Protein AF-A0A4Q2QNY7-F1 (afdb_monomer_lite)

Foldseek 3Di:
DDKDFADVPDWWFKAFDPPAQLPGGDRWIFHGIAAQDDDDQWDAGIFICDDPRHPGGQWTWHDDDPDIDIDGRTDTDPVCVCSRVVSVCVVVVPDALDPFDDDPQWHWDWDDPPPDIDIDIDHRDPDDDDTD

Sequence (132 aa):
EEIDCLNDGEFNLVQGLAGNQCGLQGPYQVRHLCELIHIESAQALATYRDDFYAGRPAVTVNAFGKGKAWHVASRNDLAFQRDFFTALSKELALPRAIATELPPGVVATARTDGDNAFIFLQNYSAQNHTLT

Structure (mmCIF, N/CA/C/O backbone):
data_AF-A0A4Q2QNY7-F1
#
_entry.id   AF-A0A4Q2QNY7-F1
#
loop_
_atom_site.group_PDB
_atom_site.id
_atom_site.type_symbol
_atom_site.label_atom_id
_atom_site.label_alt_id
_atom_site.label_comp_id
_atom_site.label_asym_id
_atom_site.label_entity_id
_atom_site.label_seq_id
_atom_site.pdbx_PDB_ins_code
_atom_site.Cartn_x
_atom_site.Cartn_y
_atom_site.Cartn_z
_atom_site.occupancy
_atom_site.B_iso_or_equiv
_atom_site.auth_seq_id
_atom_site.auth_comp_id
_atom_site.auth_asym_id
_atom_site.auth_atom_id
_atom_site.pdbx_PDB_model_num
ATOM 1 N N . GLU A 1 1 ? 12.601 -13.038 -14.005 1.00 73.56 1 GLU A N 1
ATOM 2 C CA . GLU A 1 1 ? 12.644 -11.706 -13.379 1.00 73.56 1 GLU A CA 1
ATOM 3 C C . GLU A 1 1 ? 14.016 -11.441 -12.795 1.00 73.56 1 GLU A C 1
ATOM 5 O O . GLU A 1 1 ? 14.699 -12.388 -12.414 1.00 73.56 1 GLU A O 1
ATOM 10 N N . GLU A 1 2 ? 14.413 -10.173 -12.806 1.00 91.12 2 GLU A N 1
ATOM 11 C CA . GLU A 1 2 ? 15.675 -9.634 -12.284 1.00 91.12 2 GLU A CA 1
ATOM 12 C C . GLU A 1 2 ? 15.361 -8.661 -11.138 1.00 91.12 2 GLU A C 1
ATOM 14 O O . GLU A 1 2 ? 14.242 -8.150 -11.062 1.00 91.12 2 GLU A O 1
ATOM 19 N N . ILE A 1 3 ? 16.315 -8.418 -10.237 1.00 94.62 3 ILE A N 1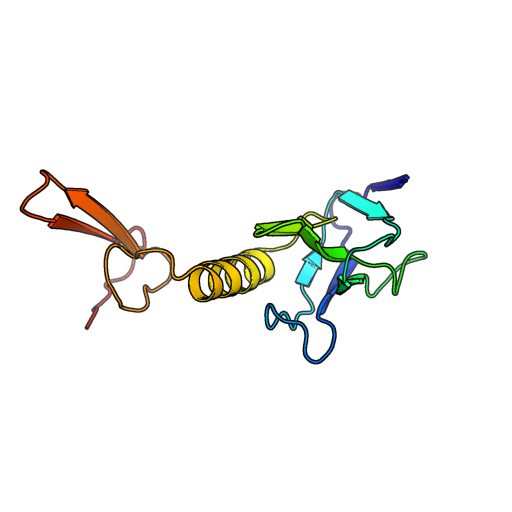
ATOM 20 C CA . ILE A 1 3 ? 16.158 -7.475 -9.125 1.00 94.62 3 ILE A CA 1
ATOM 21 C C . ILE A 1 3 ? 17.324 -6.498 -9.148 1.00 94.62 3 ILE A C 1
ATOM 23 O O . ILE A 1 3 ? 18.478 -6.917 -9.080 1.00 94.62 3 ILE A O 1
ATOM 27 N N . ASP A 1 4 ? 17.000 -5.213 -9.202 1.00 95.56 4 ASP A N 1
ATOM 28 C CA . ASP A 1 4 ? 17.947 -4.137 -8.958 1.00 95.56 4 ASP A CA 1
ATOM 29 C C . ASP A 1 4 ? 18.009 -3.816 -7.455 1.00 95.56 4 ASP A C 1
ATOM 31 O O . ASP A 1 4 ? 16.980 -3.697 -6.775 1.00 95.56 4 ASP A O 1
ATOM 35 N N . CYS A 1 5 ? 19.231 -3.708 -6.936 1.00 96.38 5 CYS A N 1
ATOM 36 C CA . CYS A 1 5 ? 19.519 -3.488 -5.524 1.00 96.38 5 CYS A CA 1
ATOM 37 C C . CYS A 1 5 ? 20.056 -2.067 -5.330 1.00 96.38 5 CYS A C 1
ATOM 39 O O . CYS A 1 5 ? 21.204 -1.788 -5.666 1.00 96.38 5 CYS A O 1
ATOM 41 N N . LEU A 1 6 ? 19.246 -1.197 -4.731 1.00 95.94 6 LEU A N 1
ATOM 42 C CA . LEU A 1 6 ? 19.617 0.185 -4.431 1.00 95.94 6 LEU A CA 1
ATOM 43 C C . LEU A 1 6 ? 20.443 0.249 -3.141 1.00 95.94 6 LEU A C 1
ATOM 45 O O . LEU A 1 6 ? 20.042 -0.314 -2.115 1.00 95.94 6 LEU A O 1
ATOM 49 N N . ASN 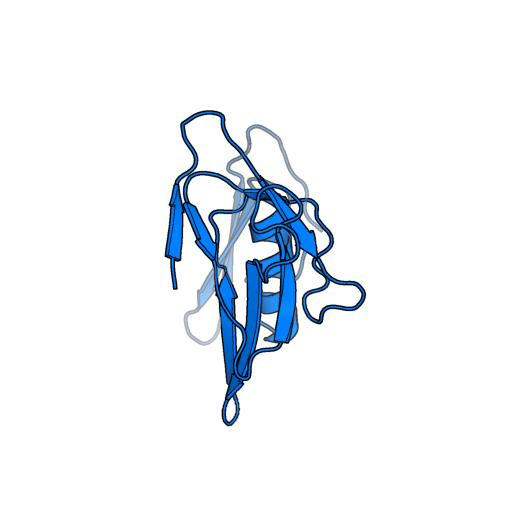A 1 7 ? 21.562 0.970 -3.176 1.00 95.56 7 ASN A N 1
ATOM 50 C CA . ASN A 1 7 ? 22.414 1.196 -2.013 1.00 95.56 7 ASN A CA 1
ATOM 51 C C . ASN A 1 7 ? 21.732 2.090 -0.966 1.00 95.56 7 ASN A C 1
ATOM 53 O O . ASN A 1 7 ? 20.711 2.744 -1.204 1.00 95.56 7 ASN A O 1
ATOM 57 N N . ASP A 1 8 ? 22.341 2.167 0.216 1.00 92.94 8 ASP A N 1
ATOM 58 C CA . ASP A 1 8 ? 21.890 3.073 1.268 1.00 92.94 8 ASP A CA 1
ATOM 59 C C . ASP A 1 8 ? 21.926 4.535 0.788 1.00 92.94 8 ASP A C 1
ATOM 61 O O . ASP A 1 8 ? 22.968 5.068 0.413 1.00 92.94 8 ASP A O 1
ATOM 65 N N . GLY A 1 9 ? 20.766 5.195 0.821 1.00 93.44 9 GLY A N 1
ATOM 66 C CA . GLY A 1 9 ? 20.586 6.577 0.358 1.00 93.44 9 GLY A CA 1
ATOM 67 C C . GLY A 1 9 ? 20.098 6.702 -1.087 1.00 93.44 9 GLY A C 1
ATOM 68 O O . GLY A 1 9 ? 19.564 7.753 -1.444 1.00 93.44 9 GLY A O 1
ATOM 69 N N . GLU A 1 10 ? 20.191 5.637 -1.885 1.00 96.62 10 GLU A N 1
ATOM 70 C CA . GLU A 1 10 ? 19.597 5.589 -3.219 1.00 96.62 10 GLU A CA 1
ATOM 71 C C . GLU A 1 10 ? 18.090 5.333 -3.136 1.00 96.62 10 GLU A C 1
ATOM 73 O O . GLU A 1 10 ? 17.572 4.650 -2.241 1.00 96.62 10 GLU A O 1
ATOM 78 N N . PHE A 1 11 ? 17.361 5.927 -4.075 1.00 96.62 11 PHE A N 1
ATOM 79 C CA . PHE A 1 11 ? 15.926 5.750 -4.193 1.00 96.62 11 PHE A CA 1
ATOM 80 C C . PHE A 1 11 ? 15.483 5.864 -5.648 1.00 96.62 11 PHE A C 1
ATOM 82 O O . PHE A 1 11 ? 16.090 6.571 -6.447 1.00 96.62 11 PHE A O 1
ATOM 89 N N . ASN A 1 12 ? 14.370 5.206 -5.951 1.00 97.00 12 ASN A N 1
ATOM 90 C CA . ASN A 1 12 ? 13.601 5.405 -7.175 1.00 97.00 12 ASN A CA 1
ATOM 91 C C . ASN A 1 12 ? 12.184 5.850 -6.779 1.00 97.00 12 ASN A C 1
ATOM 93 O O . ASN A 1 12 ? 11.858 5.967 -5.591 1.00 97.00 12 ASN A O 1
ATOM 97 N N . LEU A 1 13 ? 11.335 6.127 -7.757 1.00 98.19 13 LEU A N 1
ATOM 98 C CA . LEU A 1 13 ? 9.970 6.571 -7.560 1.00 98.19 13 LEU A CA 1
ATOM 99 C C . LEU A 1 13 ? 9.002 5.690 -8.341 1.00 98.19 13 LEU A C 1
ATOM 101 O O . LEU A 1 13 ? 9.258 5.292 -9.475 1.00 98.19 13 LEU A O 1
ATOM 105 N N . VAL A 1 14 ? 7.865 5.403 -7.717 1.00 98.25 14 VAL A N 1
ATOM 106 C CA . VAL A 1 14 ? 6.744 4.688 -8.324 1.00 98.25 14 VAL A CA 1
ATOM 107 C C . VAL A 1 14 ? 5.592 5.654 -8.532 1.00 98.25 14 VAL A C 1
ATOM 109 O O . VAL A 1 14 ? 5.178 6.357 -7.611 1.00 98.25 14 VAL A O 1
ATOM 112 N N . GLN A 1 15 ? 5.071 5.676 -9.752 1.00 98.38 15 GLN A N 1
ATOM 113 C CA . GLN A 1 15 ? 3.998 6.561 -10.184 1.00 98.38 15 GLN A CA 1
ATOM 114 C C . GLN A 1 15 ? 2.758 5.734 -10.520 1.00 98.38 15 GLN A C 1
ATOM 116 O O . GLN A 1 15 ? 2.828 4.795 -11.313 1.00 98.38 15 GLN A O 1
ATOM 121 N N . GLY A 1 16 ? 1.614 6.087 -9.931 1.00 98.06 16 GLY A N 1
ATOM 122 C CA . GLY A 1 16 ? 0.337 5.463 -10.264 1.00 98.06 16 GLY A CA 1
ATOM 123 C C . GLY A 1 16 ? -0.098 5.798 -11.691 1.00 98.06 16 GLY A C 1
ATOM 124 O O . GLY A 1 16 ? 0.056 6.934 -12.146 1.00 98.06 16 GLY A O 1
ATOM 125 N N . LEU A 1 17 ? -0.649 4.812 -12.401 1.00 97.88 17 LEU A N 1
ATOM 126 C CA . LEU A 1 17 ? -1.217 5.014 -13.733 1.00 97.88 17 LEU A CA 1
ATOM 127 C C . LEU A 1 17 ? -2.573 5.720 -13.635 1.00 97.88 17 LEU A C 1
ATOM 129 O O . LEU A 1 17 ? -3.359 5.459 -12.722 1.00 97.88 17 LEU A O 1
ATOM 133 N N . ALA A 1 18 ? -2.876 6.596 -14.593 1.00 95.81 18 ALA A N 1
ATOM 134 C CA . ALA A 1 18 ? -4.145 7.317 -14.614 1.00 95.81 18 ALA A CA 1
ATOM 135 C C . ALA A 1 18 ? -5.338 6.343 -14.622 1.00 95.81 18 ALA A C 1
ATOM 137 O O . ALA A 1 18 ? -5.399 5.427 -15.440 1.00 95.81 18 ALA A O 1
ATOM 138 N N . GLY A 1 19 ? -6.286 6.543 -13.702 1.00 93.38 19 GLY A N 1
ATOM 139 C CA . GLY A 1 19 ? -7.491 5.714 -13.604 1.00 93.38 19 GLY A CA 1
ATOM 140 C C . GLY A 1 19 ? -7.266 4.293 -13.075 1.00 93.38 19 GLY A C 1
ATOM 141 O O . GLY A 1 19 ? -8.162 3.463 -13.212 1.00 93.38 19 GLY A O 1
ATOM 142 N N . ASN A 1 20 ? -6.107 3.988 -12.474 1.00 95.75 20 ASN A N 1
ATOM 143 C CA . ASN A 1 20 ? -5.887 2.677 -11.863 1.00 95.75 20 ASN A CA 1
ATOM 144 C C . ASN A 1 20 ? -6.929 2.389 -10.765 1.00 95.75 20 ASN A C 1
ATOM 146 O O . ASN A 1 20 ? -7.326 3.275 -10.006 1.00 95.75 20 ASN A O 1
ATOM 150 N N . GLN A 1 21 ? -7.344 1.126 -10.654 1.00 90.44 21 GLN A N 1
ATOM 151 C CA . GLN A 1 21 ? -8.432 0.716 -9.756 1.00 90.44 21 GLN A CA 1
ATOM 152 C C . GLN A 1 21 ? -8.143 0.925 -8.258 1.00 90.44 21 GLN A C 1
ATOM 154 O O . GLN A 1 21 ? -9.078 0.971 -7.467 1.00 90.44 21 GLN A O 1
ATOM 159 N N . CYS A 1 22 ? -6.875 1.070 -7.856 1.00 92.31 22 CYS A N 1
ATOM 160 C CA . CYS A 1 22 ? -6.500 1.323 -6.463 1.00 92.31 22 CYS A CA 1
ATOM 161 C C . CYS A 1 22 ? -6.367 2.822 -6.146 1.00 92.31 22 CYS A C 1
ATOM 163 O O . CYS A 1 22 ? -6.045 3.174 -5.015 1.00 92.31 22 CYS A O 1
ATOM 165 N N . GLY A 1 23 ? -6.595 3.711 -7.121 1.00 94.94 23 GLY A N 1
ATOM 166 C CA . GLY A 1 23 ? -6.481 5.158 -6.941 1.00 94.94 23 GLY A CA 1
ATOM 167 C C . GLY A 1 23 ? -5.069 5.643 -6.603 1.00 94.94 23 GLY A C 1
ATOM 168 O O . GLY A 1 23 ? -4.927 6.771 -6.134 1.00 94.94 23 GLY A O 1
ATOM 169 N N . LEU A 1 24 ? -4.039 4.820 -6.833 1.00 97.25 24 LEU A N 1
ATOM 170 C CA . LEU A 1 24 ? -2.645 5.169 -6.564 1.00 97.25 24 LEU A CA 1
ATOM 171 C C . LEU A 1 24 ? -2.256 6.394 -7.393 1.00 97.25 24 LEU A C 1
ATOM 173 O O . LEU A 1 24 ? -2.517 6.423 -8.594 1.00 97.25 24 LEU A O 1
ATOM 177 N N . GLN A 1 25 ? -1.626 7.385 -6.770 1.00 96.06 25 GLN A N 1
ATOM 178 C CA . GLN A 1 25 ? -1.168 8.593 -7.461 1.00 96.06 25 GLN A CA 1
ATOM 179 C C . GLN A 1 25 ? 0.354 8.660 -7.429 1.00 96.06 25 GLN A C 1
ATOM 181 O O . GLN A 1 25 ? 0.990 8.593 -8.473 1.00 96.06 25 GLN A O 1
ATOM 186 N N . GLY A 1 26 ? 0.955 8.696 -6.242 1.00 93.31 26 GLY A N 1
ATOM 187 C CA . GLY A 1 26 ? 2.390 8.914 -6.094 1.00 93.31 26 GLY A CA 1
ATOM 188 C C . GLY A 1 26 ? 2.809 10.359 -6.432 1.00 93.31 26 GLY A C 1
ATOM 189 O O . GLY A 1 26 ? 1.960 11.252 -6.468 1.00 93.31 26 GLY A O 1
ATOM 190 N N . PRO A 1 27 ? 4.108 10.608 -6.666 1.00 96.81 27 PRO A N 1
ATOM 191 C CA . PRO A 1 27 ? 5.163 9.603 -6.680 1.00 96.81 27 PRO A CA 1
ATOM 192 C C . PRO A 1 27 ? 5.439 9.060 -5.271 1.00 96.81 27 PRO A C 1
ATOM 194 O O . PRO A 1 27 ? 5.466 9.814 -4.301 1.00 96.81 27 PRO A O 1
ATOM 197 N N . TYR A 1 28 ? 5.644 7.750 -5.169 1.00 98.25 28 TYR A N 1
ATOM 198 C CA . TYR A 1 28 ? 6.005 7.059 -3.931 1.00 98.25 28 TYR A CA 1
ATOM 199 C C . TYR A 1 28 ? 7.480 6.691 -3.951 1.00 98.25 28 TYR A C 1
ATOM 201 O O . TYR A 1 28 ? 7.970 6.188 -4.962 1.00 98.25 28 TYR A O 1
ATOM 209 N N . GLN A 1 29 ? 8.187 6.910 -2.847 1.00 98.12 29 GLN A N 1
ATOM 210 C CA . GLN A 1 29 ? 9.608 6.599 -2.764 1.00 98.12 29 GLN A CA 1
ATOM 211 C C . GLN A 1 29 ? 9.840 5.096 -2.590 1.00 98.12 29 GLN A C 1
ATOM 213 O O . GLN A 1 29 ? 9.277 4.458 -1.698 1.00 98.12 29 GLN A O 1
ATOM 218 N N . VAL A 1 30 ? 10.737 4.557 -3.412 1.00 97.25 30 VAL A N 1
ATOM 219 C CA . VAL A 1 30 ? 11.209 3.172 -3.380 1.00 97.25 30 VAL A CA 1
ATOM 220 C C . VAL A 1 30 ? 12.650 3.113 -2.904 1.00 97.25 30 VAL A C 1
ATOM 222 O O . VAL A 1 30 ? 13.452 3.971 -3.265 1.00 97.25 30 VAL A O 1
ATOM 225 N N . ARG A 1 31 ? 12.989 2.092 -2.110 1.00 96.88 31 ARG A N 1
ATOM 226 C CA . ARG A 1 31 ? 14.353 1.857 -1.616 1.00 96.88 31 ARG A CA 1
ATOM 227 C C . ARG A 1 31 ? 14.726 0.378 -1.632 1.00 96.88 31 ARG A C 1
ATOM 229 O O . ARG A 1 31 ? 13.859 -0.486 -1.570 1.00 96.88 31 ARG A O 1
ATOM 236 N N . HIS A 1 32 ? 16.023 0.108 -1.590 1.00 96.19 32 HIS A N 1
ATOM 237 C CA . HIS A 1 32 ? 16.656 -1.205 -1.428 1.00 96.19 32 HIS A CA 1
ATOM 238 C C . HIS A 1 32 ? 16.433 -2.211 -2.565 1.00 96.19 32 HIS A C 1
ATOM 240 O O . HIS A 1 32 ? 17.415 -2.687 -3.107 1.00 96.19 32 HIS A O 1
ATOM 246 N N . LEU A 1 33 ? 15.195 -2.577 -2.910 1.00 97.06 33 LEU A N 1
ATOM 247 C CA . LEU A 1 33 ? 14.917 -3.633 -3.892 1.00 97.06 33 LEU A CA 1
ATOM 248 C C . LEU A 1 33 ? 13.835 -3.195 -4.883 1.00 97.06 33 LEU A C 1
ATOM 250 O O . LEU A 1 33 ? 12.737 -2.797 -4.471 1.00 97.06 33 LEU A O 1
ATOM 254 N N . CYS A 1 34 ? 14.157 -3.322 -6.171 1.00 97.69 34 CYS A N 1
ATOM 255 C CA . CYS A 1 34 ? 13.276 -3.085 -7.309 1.00 97.69 34 CYS A CA 1
ATOM 256 C C . CYS A 1 34 ? 13.264 -4.329 -8.209 1.00 97.69 34 CYS A C 1
ATOM 258 O O . CYS A 1 34 ? 14.234 -4.596 -8.911 1.00 97.69 34 CYS A O 1
ATOM 260 N N . GLU A 1 35 ? 12.181 -5.102 -8.204 1.00 97.88 35 GLU A N 1
ATOM 261 C CA . GLU A 1 35 ? 12.019 -6.222 -9.132 1.00 97.88 35 GLU A CA 1
ATOM 262 C C . GLU A 1 35 ? 11.608 -5.710 -10.519 1.00 97.88 35 GLU A C 1
ATOM 264 O O . GLU A 1 35 ? 10.635 -4.971 -10.685 1.00 97.88 35 GLU A O 1
ATOM 269 N N . LEU A 1 36 ? 12.328 -6.139 -11.550 1.00 96.56 36 LEU A N 1
ATOM 270 C CA . LEU A 1 36 ? 12.046 -5.808 -12.940 1.00 96.56 36 LEU A CA 1
ATOM 271 C C . LEU A 1 36 ? 11.119 -6.872 -13.518 1.00 96.56 36 LEU A C 1
ATOM 273 O O . LEU A 1 36 ? 11.572 -7.834 -14.140 1.00 96.56 36 LEU A O 1
ATOM 277 N N . ILE A 1 37 ? 9.821 -6.685 -13.299 1.00 96.81 37 ILE A N 1
ATOM 278 C CA . ILE A 1 37 ? 8.793 -7.655 -13.682 1.00 96.81 37 ILE A CA 1
ATOM 279 C C . ILE A 1 37 ? 8.257 -7.450 -15.103 1.00 96.81 37 ILE A C 1
ATOM 281 O O . ILE A 1 37 ? 8.273 -6.342 -15.652 1.00 96.81 37 ILE A O 1
ATOM 285 N N . HIS A 1 38 ? 7.717 -8.524 -15.676 1.00 94.38 38 HIS A N 1
ATOM 286 C CA . HIS A 1 38 ? 6.973 -8.521 -16.929 1.00 94.38 38 HIS A CA 1
ATOM 287 C C . HIS A 1 38 ? 5.516 -8.912 -16.676 1.00 94.38 38 HIS A C 1
ATOM 289 O O . HIS A 1 38 ? 5.201 -9.780 -15.866 1.00 94.38 38 HIS A O 1
ATOM 295 N N . ILE A 1 39 ? 4.600 -8.249 -17.377 1.00 94.75 39 ILE A N 1
ATOM 296 C CA . ILE A 1 39 ? 3.178 -8.565 -17.284 1.00 94.75 39 ILE A CA 1
ATOM 297 C C . ILE A 1 39 ? 2.829 -9.654 -18.294 1.00 94.75 39 ILE A C 1
ATOM 299 O O . ILE A 1 39 ? 3.049 -9.480 -19.490 1.00 94.75 39 ILE A O 1
ATOM 303 N N . GLU A 1 40 ? 2.214 -10.730 -17.805 1.00 94.88 40 GLU A N 1
ATOM 304 C CA . GLU A 1 40 ? 1.579 -11.752 -18.642 1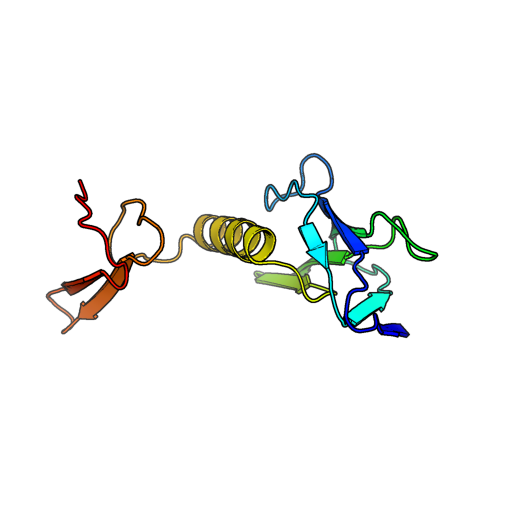.00 94.88 40 GLU A CA 1
ATOM 305 C C . GLU A 1 40 ? 0.063 -11.521 -18.732 1.00 94.88 40 GLU A C 1
ATOM 307 O O . GLU A 1 40 ? -0.439 -11.075 -19.761 1.00 94.88 40 GLU A O 1
ATOM 312 N N . SER A 1 41 ? -0.675 -11.775 -17.644 1.00 96.00 41 SER A N 1
ATOM 313 C CA . SER A 1 41 ? -2.136 -11.577 -17.576 1.00 96.00 41 SER A CA 1
ATOM 314 C C . SER A 1 41 ? -2.573 -10.445 -16.643 1.00 96.00 41 SER A C 1
ATOM 316 O O . SER A 1 41 ? -3.747 -10.075 -16.622 1.00 96.00 41 SER A O 1
ATOM 318 N N . ALA A 1 42 ? -1.649 -9.924 -15.834 1.00 97.62 42 ALA A N 1
ATOM 319 C CA . ALA A 1 42 ? -1.939 -8.881 -14.863 1.00 97.62 42 ALA A CA 1
ATOM 320 C C . ALA A 1 42 ? -2.186 -7.520 -15.539 1.00 97.62 42 ALA A C 1
ATOM 322 O O . ALA A 1 42 ? -1.821 -7.278 -16.683 1.00 97.62 42 ALA A O 1
ATOM 323 N N . GLN A 1 43 ? -2.775 -6.590 -14.804 1.00 97.56 43 GLN A N 1
ATOM 324 C CA . GLN A 1 43 ? -2.883 -5.188 -15.180 1.00 97.56 43 GLN A CA 1
ATOM 325 C C . GLN A 1 43 ? -1.903 -4.373 -14.342 1.00 97.56 43 GLN A C 1
ATOM 327 O O . GLN A 1 43 ? -1.816 -4.561 -13.127 1.00 97.56 43 GLN A O 1
ATOM 332 N N . ALA A 1 44 ? -1.171 -3.460 -14.980 1.00 98.00 44 ALA A N 1
ATOM 333 C CA . ALA A 1 44 ? -0.342 -2.496 -14.267 1.00 98.00 44 ALA A CA 1
ATOM 334 C C . ALA A 1 44 ? -1.228 -1.475 -13.539 1.00 98.00 44 ALA A C 1
ATOM 336 O O . ALA A 1 44 ? -2.184 -0.949 -14.107 1.00 98.00 44 ALA A O 1
ATOM 337 N N . LEU A 1 45 ? -0.878 -1.169 -12.294 1.00 98.38 45 LEU A N 1
ATOM 338 C CA . LEU A 1 45 ? -1.482 -0.106 -11.489 1.00 98.38 45 LEU A CA 1
ATOM 339 C C . LEU A 1 45 ? -0.533 1.077 -11.306 1.00 98.38 45 LEU A C 1
ATOM 341 O O . LEU A 1 45 ? -0.983 2.216 -11.205 1.00 98.38 45 LEU A O 1
ATOM 345 N N . ALA A 1 46 ? 0.770 0.809 -11.266 1.00 98.44 46 ALA A N 1
ATOM 346 C CA . ALA A 1 46 ? 1.817 1.809 -11.132 1.00 98.44 46 ALA A CA 1
ATOM 347 C C . ALA A 1 46 ? 3.099 1.336 -11.829 1.00 98.44 46 ALA A C 1
ATOM 349 O O . ALA A 1 46 ? 3.315 0.128 -11.979 1.00 98.44 46 ALA A O 1
ATOM 350 N N . THR A 1 47 ? 3.953 2.275 -12.225 1.00 98.44 47 THR A N 1
ATOM 351 C CA . THR A 1 47 ? 5.226 2.017 -12.915 1.00 98.44 47 THR A CA 1
ATOM 352 C C . THR A 1 47 ? 6.387 2.710 -12.214 1.00 98.44 47 THR A C 1
ATOM 354 O O . THR A 1 47 ? 6.193 3.747 -11.575 1.00 98.44 47 THR A O 1
ATOM 357 N N . TYR A 1 48 ? 7.600 2.177 -12.365 1.00 98.38 48 TYR A N 1
ATOM 358 C CA . TYR A 1 48 ? 8.819 2.903 -11.999 1.00 98.38 48 TYR A CA 1
ATOM 359 C C . TYR A 1 48 ? 8.962 4.155 -12.863 1.00 98.38 48 TYR A C 1
ATOM 361 O O . TYR A 1 48 ? 8.605 4.144 -14.044 1.00 98.38 48 TYR A O 1
ATOM 369 N N . ARG A 1 49 ? 9.457 5.242 -12.277 1.00 97.25 49 ARG A N 1
ATOM 370 C CA . ARG A 1 49 ? 9.587 6.529 -12.962 1.00 97.25 49 ARG A CA 1
ATOM 371 C C . ARG A 1 49 ? 10.984 6.757 -13.521 1.00 97.25 49 ARG A C 1
ATOM 373 O O . ARG A 1 49 ? 11.103 7.312 -14.608 1.00 97.25 49 ARG A O 1
ATOM 380 N N . ASP A 1 50 ? 12.001 6.335 -12.780 1.00 93.75 50 ASP A N 1
ATOM 381 C CA . ASP A 1 50 ? 13.395 6.657 -13.058 1.00 93.75 50 ASP A CA 1
ATOM 382 C C . ASP A 1 50 ? 14.214 5.369 -13.315 1.00 93.75 50 ASP A C 1
ATOM 384 O O . ASP A 1 50 ? 13.709 4.254 -13.149 1.00 93.75 50 ASP A O 1
ATOM 388 N N . ASP A 1 51 ? 15.481 5.541 -13.707 1.00 93.00 51 ASP A N 1
ATOM 389 C CA . ASP A 1 51 ? 16.462 4.485 -14.028 1.00 93.00 51 ASP A CA 1
ATOM 390 C C . ASP A 1 51 ? 16.228 3.715 -15.353 1.00 93.00 51 ASP A C 1
ATOM 392 O O . ASP A 1 51 ? 15.297 3.999 -16.110 1.00 93.00 51 ASP A O 1
ATOM 396 N N . PHE A 1 52 ? 17.093 2.745 -15.679 1.00 94.81 52 PHE A N 1
ATOM 397 C CA . PHE A 1 52 ? 17.056 1.955 -16.923 1.00 94.81 52 PHE A CA 1
ATOM 398 C C . PHE A 1 52 ? 15.784 1.103 -17.084 1.00 94.81 52 PHE A C 1
ATOM 400 O O . PHE A 1 52 ? 15.509 0.575 -18.164 1.00 94.81 52 PHE A O 1
ATOM 407 N N . TYR A 1 53 ? 14.998 0.979 -16.015 1.00 95.69 53 TYR A N 1
ATOM 408 C CA . TYR A 1 53 ? 13.705 0.303 -15.962 1.00 95.69 53 TYR A CA 1
ATOM 409 C C . TYR A 1 53 ? 12.519 1.268 -15.790 1.00 95.69 53 TYR A C 1
ATOM 411 O O . TYR A 1 53 ? 11.408 0.825 -15.486 1.00 95.69 53 TYR A O 1
ATOM 419 N N . ALA A 1 54 ? 12.711 2.568 -16.033 1.00 97.12 54 ALA A N 1
ATOM 420 C CA . ALA A 1 54 ? 11.623 3.537 -16.112 1.00 97.12 54 ALA A CA 1
ATOM 421 C C . ALA A 1 54 ? 10.501 3.055 -17.053 1.00 97.12 54 ALA A C 1
ATOM 423 O O . ALA A 1 54 ? 10.738 2.528 -18.142 1.00 97.12 54 ALA A O 1
ATOM 424 N N . GLY A 1 55 ? 9.253 3.216 -16.615 1.00 96.94 55 GLY A N 1
ATOM 425 C CA . GLY A 1 55 ? 8.059 2.743 -17.312 1.00 96.94 55 GLY A CA 1
ATOM 426 C C . GLY A 1 55 ? 7.735 1.260 -17.107 1.00 96.94 55 GLY A C 1
ATOM 427 O O . GLY A 1 55 ? 6.630 0.842 -17.457 1.00 96.94 55 GLY A O 1
ATOM 428 N N . ARG A 1 56 ? 8.627 0.455 -16.506 1.00 97.56 56 ARG A N 1
ATOM 429 C CA . ARG A 1 56 ? 8.292 -0.935 -16.161 1.00 97.56 56 ARG A CA 1
ATOM 430 C C . ARG A 1 56 ? 7.239 -0.993 -15.045 1.00 97.56 56 ARG A C 1
ATOM 432 O O . ARG A 1 56 ? 7.228 -0.118 -14.172 1.00 97.56 56 ARG A O 1
ATOM 439 N N . PRO A 1 57 ? 6.360 -2.011 -15.040 1.00 98.06 57 PRO A N 1
ATOM 440 C CA . PRO A 1 57 ? 5.369 -2.190 -13.984 1.00 98.06 57 PRO A CA 1
ATOM 441 C C . PRO A 1 57 ? 6.029 -2.359 -12.613 1.00 98.06 57 PRO A C 1
ATOM 443 O O . PRO A 1 57 ? 6.958 -3.144 -12.467 1.00 98.06 57 PRO A O 1
ATOM 446 N N . ALA A 1 58 ? 5.516 -1.646 -11.614 1.00 98.12 58 ALA A N 1
ATOM 447 C CA . ALA A 1 58 ? 5.972 -1.725 -10.225 1.00 98.12 58 ALA A CA 1
ATOM 448 C C . ALA A 1 58 ? 4.880 -2.255 -9.284 1.00 98.12 58 ALA A C 1
ATOM 450 O O . ALA A 1 58 ? 5.164 -2.845 -8.243 1.00 98.12 58 ALA A O 1
ATOM 451 N N . VAL A 1 59 ? 3.613 -2.053 -9.650 1.00 98.44 59 VAL A N 1
ATOM 452 C CA . VAL A 1 59 ? 2.465 -2.609 -8.933 1.00 98.44 59 VAL A CA 1
ATOM 453 C C . VAL A 1 59 ? 1.500 -3.170 -9.952 1.00 98.44 59 VAL A C 1
ATOM 455 O O . VAL A 1 59 ? 1.147 -2.478 -10.910 1.00 98.44 59 VAL A O 1
ATOM 458 N N . THR A 1 60 ? 1.067 -4.408 -9.753 1.00 98.38 60 THR A N 1
ATOM 459 C CA . THR A 1 60 ? 0.153 -5.088 -10.668 1.00 98.38 60 THR A CA 1
ATOM 460 C C . THR A 1 60 ? -0.979 -5.769 -9.919 1.00 98.38 60 THR A C 1
ATOM 462 O O . THR A 1 60 ? -0.911 -6.006 -8.712 1.00 98.38 60 THR A O 1
ATOM 465 N N . VAL A 1 61 ? -2.045 -6.074 -10.649 1.00 98.06 61 VAL A N 1
ATOM 466 C CA . VAL A 1 61 ? -3.167 -6.872 -10.164 1.00 98.06 61 VAL A CA 1
ATOM 467 C C . VAL A 1 61 ? -3.599 -7.865 -11.229 1.00 98.06 61 VAL A C 1
ATOM 469 O O . VAL A 1 61 ? -3.743 -7.513 -12.394 1.00 98.06 61 VAL A O 1
ATOM 472 N N . ASN A 1 62 ? -3.838 -9.107 -10.839 1.00 98.12 62 ASN A N 1
ATOM 473 C CA . ASN A 1 62 ? -4.345 -10.146 -11.718 1.00 98.12 62 ASN A CA 1
ATOM 474 C C . ASN A 1 62 ? -5.675 -10.672 -11.182 1.00 98.12 62 ASN A C 1
ATOM 476 O O . ASN A 1 62 ? -5.751 -11.083 -10.024 1.00 98.12 62 ASN A O 1
ATOM 480 N N . ALA A 1 63 ? -6.717 -10.678 -12.009 1.00 96.75 63 ALA A N 1
ATOM 481 C CA . ALA A 1 63 ? -7.959 -11.367 -11.678 1.00 96.75 63 ALA A CA 1
ATOM 482 C C . ALA A 1 63 ? -7.791 -12.864 -11.966 1.00 96.75 63 ALA A C 1
ATOM 484 O O . ALA A 1 63 ? -7.384 -13.245 -13.062 1.00 96.75 63 ALA A O 1
ATOM 485 N N . PHE A 1 64 ? -8.110 -13.718 -10.995 1.00 96.62 64 PHE A N 1
ATOM 486 C CA . PHE A 1 64 ? -7.992 -15.166 -11.149 1.00 96.62 64 PHE A CA 1
ATOM 487 C C . PHE A 1 64 ? -9.162 -15.885 -10.477 1.00 96.62 64 PHE A C 1
ATOM 489 O O . PHE A 1 64 ? -9.372 -15.791 -9.264 1.00 96.62 64 PHE A O 1
ATOM 496 N N . GLY A 1 65 ? -9.951 -16.609 -11.275 1.00 96.81 65 GLY A N 1
ATOM 497 C CA . GLY A 1 65 ? -11.201 -17.207 -10.814 1.00 96.81 65 GLY A CA 1
ATOM 498 C C . GLY A 1 65 ? -12.151 -16.142 -10.256 1.00 96.81 65 GLY A C 1
ATOM 499 O O . GLY A 1 65 ? -12.556 -15.231 -10.970 1.00 96.81 65 GLY A O 1
ATOM 500 N N . LYS A 1 66 ? -12.503 -16.262 -8.970 1.00 96.69 66 LYS A N 1
ATOM 501 C CA . LYS A 1 66 ? -13.353 -15.293 -8.249 1.00 96.69 66 LYS A CA 1
ATOM 502 C C . LYS A 1 66 ? -12.556 -14.279 -7.416 1.00 96.69 66 LYS A C 1
ATOM 504 O O . LYS A 1 66 ? -13.162 -13.488 -6.701 1.00 96.69 66 LYS A O 1
ATOM 509 N N . GLY A 1 67 ? -11.226 -14.348 -7.447 1.00 96.62 67 GLY A N 1
ATOM 510 C CA . GLY A 1 67 ? -10.340 -13.528 -6.627 1.00 96.62 67 GLY A CA 1
ATOM 511 C C . GLY A 1 67 ? -9.448 -12.605 -7.449 1.00 96.62 67 GLY A C 1
ATOM 512 O O . GLY A 1 67 ? -9.498 -12.568 -8.681 1.00 96.62 67 GLY A O 1
ATOM 513 N N . LYS A 1 68 ? -8.600 -11.873 -6.732 1.00 97.44 68 LYS A N 1
ATOM 514 C CA . LYS A 1 68 ? -7.558 -11.012 -7.286 1.00 97.44 68 LYS A CA 1
ATOM 515 C C . LYS A 1 68 ? -6.244 -11.266 -6.545 1.00 97.44 68 LYS A C 1
ATOM 517 O O . LYS A 1 68 ? -6.260 -11.554 -5.350 1.00 97.44 68 LYS A O 1
ATOM 522 N N . ALA A 1 69 ? -5.129 -11.155 -7.255 1.00 97.38 69 ALA A N 1
ATOM 523 C CA . ALA A 1 69 ? -3.779 -11.217 -6.709 1.00 97.38 69 ALA A CA 1
ATOM 524 C C . ALA A 1 69 ? -3.048 -9.918 -7.053 1.00 97.38 69 ALA A C 1
ATOM 526 O O . ALA A 1 69 ? -2.947 -9.571 -8.228 1.00 97.38 69 ALA A O 1
ATOM 527 N N . TRP A 1 70 ? -2.559 -9.204 -6.043 1.00 97.62 70 TRP A N 1
ATOM 528 C CA . TRP A 1 70 ? -1.768 -7.989 -6.223 1.00 97.62 70 TRP A CA 1
ATOM 529 C C . TRP A 1 70 ? -0.292 -8.297 -6.000 1.00 97.62 70 TRP A C 1
ATOM 531 O O . TRP A 1 70 ? 0.046 -9.005 -5.052 1.00 97.62 70 TRP A O 1
ATOM 541 N N . HIS A 1 71 ? 0.574 -7.734 -6.840 1.00 97.88 71 HIS A N 1
ATOM 542 C CA . HIS A 1 71 ? 2.026 -7.811 -6.681 1.00 97.88 71 HIS A CA 1
ATOM 543 C C . HIS A 1 71 ? 2.599 -6.407 -6.527 1.00 97.88 71 HIS A C 1
ATOM 545 O O . HIS A 1 71 ? 2.252 -5.507 -7.294 1.00 97.88 71 HIS A O 1
ATOM 551 N N . VAL A 1 72 ? 3.472 -6.224 -5.540 1.00 98.19 72 VAL A N 1
ATOM 552 C CA . VAL A 1 72 ? 4.207 -4.978 -5.298 1.00 98.19 72 VAL A CA 1
ATOM 553 C C . VAL A 1 72 ? 5.686 -5.307 -5.455 1.00 98.19 72 VAL A C 1
ATOM 555 O O . VAL A 1 72 ? 6.279 -5.931 -4.581 1.00 98.19 72 VAL A O 1
ATOM 558 N N . ALA A 1 73 ? 6.265 -4.892 -6.578 1.00 98.06 73 ALA A N 1
ATOM 559 C CA . ALA A 1 73 ? 7.610 -5.255 -7.024 1.00 98.06 73 ALA A CA 1
ATOM 560 C C . ALA A 1 73 ? 8.729 -4.488 -6.296 1.00 98.06 73 ALA A C 1
ATOM 562 O O . ALA A 1 73 ? 9.897 -4.566 -6.665 1.00 98.06 73 ALA A O 1
ATOM 563 N N . SER A 1 74 ? 8.398 -3.682 -5.286 1.00 97.56 74 SER A N 1
ATOM 564 C CA . SER A 1 74 ? 9.380 -2.842 -4.614 1.00 97.56 74 SER A CA 1
ATOM 565 C C . SER A 1 74 ? 9.042 -2.508 -3.170 1.00 97.56 74 SER A C 1
ATOM 567 O O . SER A 1 74 ? 7.889 -2.544 -2.727 1.00 97.56 74 SER A O 1
ATOM 569 N N . ARG A 1 75 ? 10.068 -2.117 -2.410 1.00 97.19 75 ARG A N 1
ATOM 570 C CA . ARG A 1 75 ? 9.878 -1.609 -1.050 1.00 97.19 75 ARG A CA 1
ATOM 571 C C . ARG A 1 75 ? 9.550 -0.117 -1.082 1.00 97.19 75 ARG A C 1
ATOM 573 O O . ARG A 1 75 ? 10.440 0.726 -1.173 1.00 97.19 75 ARG A O 1
ATOM 580 N N . ASN A 1 76 ? 8.262 0.176 -0.959 1.00 98.00 76 ASN A N 1
ATOM 581 C CA . ASN A 1 76 ? 7.709 1.528 -0.995 1.00 98.00 76 ASN A CA 1
ATOM 582 C C . ASN A 1 76 ? 7.624 2.187 0.396 1.00 98.00 76 ASN A C 1
ATOM 584 O O . ASN A 1 76 ? 7.675 1.515 1.433 1.00 98.00 76 ASN A O 1
ATOM 588 N N . ASP A 1 77 ? 7.469 3.509 0.408 1.00 97.69 77 ASP A N 1
ATOM 589 C CA . ASP A 1 77 ? 7.303 4.340 1.601 1.00 97.69 77 ASP A CA 1
ATOM 590 C C . ASP A 1 77 ? 5.936 4.197 2.305 1.00 97.69 77 ASP A C 1
ATOM 592 O O . ASP A 1 77 ? 5.044 3.462 1.886 1.00 97.69 77 ASP A O 1
ATOM 596 N N . LEU A 1 78 ? 5.768 4.916 3.420 1.00 96.44 78 LEU A N 1
ATOM 597 C CA . LEU A 1 78 ? 4.538 4.886 4.213 1.00 96.44 78 LEU A CA 1
ATOM 598 C C . LEU A 1 78 ? 3.320 5.450 3.463 1.00 96.44 78 LEU A C 1
ATOM 600 O O . LEU A 1 78 ? 2.203 5.001 3.724 1.00 96.44 78 LEU A O 1
ATOM 604 N N . ALA A 1 79 ? 3.508 6.427 2.571 1.00 97.00 79 ALA A N 1
ATOM 605 C CA . ALA A 1 79 ? 2.406 7.014 1.815 1.00 97.00 79 ALA A CA 1
ATOM 606 C C . ALA A 1 79 ? 1.804 5.971 0.867 1.00 97.00 79 ALA A C 1
ATOM 608 O O . ALA A 1 79 ? 0.590 5.777 0.870 1.00 97.00 79 ALA A O 1
ATOM 609 N N . PHE A 1 80 ? 2.655 5.203 0.180 1.00 98.25 80 PHE A N 1
ATOM 610 C CA . PHE A 1 80 ? 2.215 4.073 -0.633 1.00 98.25 80 PHE A CA 1
ATOM 611 C C . PHE A 1 80 ? 1.425 3.051 0.180 1.00 98.25 80 PHE A C 1
ATOM 613 O O . PHE A 1 80 ? 0.324 2.673 -0.212 1.00 98.25 80 PHE A O 1
ATOM 620 N N . GLN A 1 81 ? 1.971 2.609 1.322 1.00 97.25 81 GLN A N 1
ATOM 621 C CA . GLN A 1 81 ? 1.317 1.587 2.148 1.00 97.25 81 GLN A CA 1
ATOM 622 C C . GLN A 1 81 ? -0.074 2.049 2.599 1.00 97.25 81 GLN A C 1
ATOM 624 O O . GLN A 1 81 ? -1.025 1.268 2.584 1.00 97.25 81 GLN A O 1
ATOM 629 N N . ARG A 1 82 ? -0.209 3.328 2.975 1.00 95.38 82 ARG A N 1
ATOM 630 C CA . ARG A 1 82 ? -1.491 3.915 3.378 1.00 95.38 82 ARG A CA 1
ATOM 631 C C . ARG A 1 82 ? -2.490 3.923 2.233 1.00 95.38 82 ARG A C 1
ATOM 633 O O . ARG A 1 82 ? -3.602 3.444 2.433 1.00 95.38 82 ARG A O 1
ATOM 640 N N . ASP A 1 83 ? -2.105 4.422 1.066 1.00 97.00 83 ASP A N 1
ATOM 641 C CA . ASP A 1 83 ? -3.002 4.517 -0.087 1.00 97.00 83 ASP A CA 1
ATOM 642 C C . ASP A 1 83 ? -3.420 3.125 -0.574 1.00 97.00 83 ASP A C 1
ATOM 644 O O . ASP A 1 83 ? -4.614 2.840 -0.695 1.00 97.00 83 ASP A O 1
ATOM 648 N N . PHE A 1 84 ? -2.448 2.227 -0.759 1.00 98.12 84 PHE A N 1
ATOM 649 C CA . PHE A 1 84 ? -2.672 0.873 -1.260 1.00 98.12 84 PHE A CA 1
ATOM 650 C C . PHE A 1 84 ? -3.593 0.060 -0.341 1.00 98.12 84 PHE A C 1
ATOM 652 O O . PHE A 1 84 ? -4.621 -0.455 -0.788 1.00 98.12 84 PHE A O 1
ATOM 659 N N . PHE A 1 85 ? -3.283 -0.023 0.959 1.00 97.38 85 PHE A N 1
ATOM 660 C CA . PHE A 1 85 ? -4.099 -0.811 1.886 1.00 97.38 85 PHE A CA 1
ATOM 661 C C . PHE A 1 85 ? -5.434 -0.148 2.223 1.00 97.38 85 PHE A C 1
ATOM 663 O O . PHE A 1 85 ? -6.402 -0.860 2.497 1.00 97.38 85 PHE A O 1
ATOM 670 N N . THR A 1 86 ? -5.536 1.182 2.165 1.00 94.94 86 THR A N 1
ATOM 671 C CA . THR A 1 86 ? -6.822 1.878 2.326 1.00 94.94 86 THR A CA 1
ATOM 672 C C . THR A 1 86 ? -7.745 1.594 1.147 1.00 94.94 86 THR A C 1
ATOM 674 O O . THR A 1 86 ? -8.923 1.303 1.355 1.00 94.94 86 THR A O 1
ATOM 677 N N . ALA A 1 87 ? -7.223 1.637 -0.083 1.00 95.69 87 ALA A N 1
ATOM 678 C CA . ALA A 1 87 ? -7.981 1.281 -1.277 1.00 95.69 87 ALA A CA 1
ATOM 679 C C . ALA A 1 87 ? -8.450 -0.178 -1.222 1.00 95.69 87 ALA A C 1
ATOM 681 O O . ALA A 1 87 ? -9.641 -0.444 -1.385 1.00 95.69 87 ALA A O 1
ATOM 682 N N . LEU A 1 88 ? -7.548 -1.108 -0.892 1.00 96.25 88 LEU A N 1
ATOM 683 C CA . LEU A 1 88 ? -7.873 -2.531 -0.802 1.00 96.25 88 LEU A CA 1
ATOM 684 C C . LEU A 1 88 ? -8.885 -2.832 0.313 1.00 96.25 88 LEU A C 1
ATOM 686 O O . LEU A 1 88 ? -9.827 -3.594 0.108 1.00 96.25 88 LEU A O 1
ATOM 690 N N . SER A 1 89 ? -8.736 -2.199 1.481 1.00 95.81 89 SER A N 1
ATOM 691 C CA . SER A 1 89 ? -9.678 -2.370 2.595 1.00 95.81 89 SER A CA 1
ATOM 692 C C . SER A 1 89 ? -11.082 -1.884 2.236 1.00 95.81 89 SER A C 1
ATOM 694 O O . SER A 1 89 ? -12.063 -2.509 2.635 1.00 95.81 89 SER A O 1
ATOM 696 N N . LYS A 1 90 ? -11.186 -0.793 1.463 1.00 94.25 90 LYS A N 1
ATOM 697 C CA . LYS A 1 90 ? -12.464 -0.286 0.941 1.00 94.25 90 LYS A CA 1
ATOM 698 C C . LYS A 1 90 ? -13.052 -1.222 -0.114 1.00 94.25 90 LYS A C 1
ATOM 700 O O . LYS A 1 90 ? -14.231 -1.542 -0.021 1.00 94.25 90 LYS A O 1
ATOM 705 N N . GLU A 1 91 ? -12.246 -1.680 -1.075 1.00 94.31 91 GLU A N 1
ATOM 706 C CA . GLU A 1 91 ? -12.675 -2.612 -2.130 1.00 94.31 91 GLU A CA 1
ATOM 707 C C . GLU A 1 91 ? -13.241 -3.914 -1.548 1.00 94.31 91 GLU A C 1
ATOM 709 O O . GLU A 1 91 ? -14.288 -4.388 -1.981 1.00 94.31 91 GLU A O 1
ATOM 714 N N . LEU A 1 92 ? -12.570 -4.469 -0.538 1.00 95.31 92 LEU A N 1
ATOM 715 C CA . LEU A 1 92 ? -12.965 -5.716 0.118 1.00 95.31 92 LEU A CA 1
ATOM 716 C C . LEU A 1 92 ? -13.998 -5.520 1.238 1.00 95.31 92 LEU A C 1
ATOM 718 O O . LEU A 1 92 ? -14.369 -6.497 1.887 1.00 95.31 92 LEU A O 1
ATOM 722 N N . ALA A 1 93 ? -14.434 -4.280 1.488 1.00 96.00 93 ALA A N 1
ATOM 723 C CA . ALA A 1 93 ? -15.318 -3.911 2.592 1.00 96.00 93 ALA A CA 1
ATOM 724 C C . ALA A 1 93 ? -14.870 -4.508 3.943 1.00 96.00 93 ALA A C 1
ATOM 726 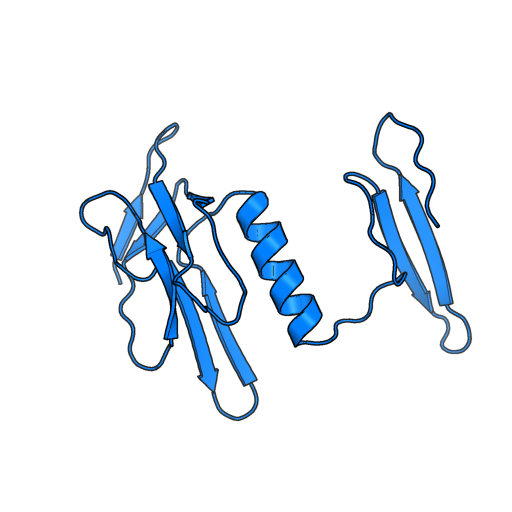O O . ALA A 1 93 ? -15.678 -5.055 4.697 1.00 96.00 93 ALA A O 1
ATOM 727 N N . LEU A 1 94 ? -13.565 -4.431 4.242 1.00 96.00 94 LEU A N 1
ATOM 728 C CA . LEU A 1 94 ? -13.015 -5.017 5.462 1.00 96.00 94 LEU A CA 1
ATOM 729 C C . LEU A 1 94 ? -13.628 -4.350 6.704 1.00 96.00 94 LEU A C 1
ATOM 731 O O . LEU A 1 94 ? -13.700 -3.117 6.771 1.00 96.00 94 LEU A O 1
ATOM 735 N N . PRO A 1 95 ? -14.046 -5.139 7.711 1.00 94.62 95 PRO A N 1
ATOM 736 C CA . PRO A 1 95 ? -14.639 -4.589 8.915 1.00 94.62 95 PRO A CA 1
ATOM 737 C C . PRO A 1 95 ? -13.604 -3.777 9.694 1.00 94.62 95 PRO A C 1
ATOM 739 O O . PRO A 1 95 ? -12.453 -4.181 9.868 1.00 94.62 95 PRO A O 1
ATOM 742 N N . ARG A 1 96 ? -14.040 -2.628 10.204 1.00 95.25 96 ARG A N 1
ATOM 743 C CA . ARG A 1 96 ? -13.256 -1.767 11.093 1.00 95.25 96 ARG A CA 1
ATOM 744 C C . ARG A 1 96 ? -13.816 -1.890 12.504 1.00 95.25 96 ARG A C 1
ATOM 746 O O . ARG A 1 96 ? -15.024 -2.019 12.673 1.00 95.25 96 ARG A O 1
ATOM 753 N N . ALA A 1 97 ? -12.954 -1.774 13.512 1.00 96.31 97 ALA A N 1
ATOM 754 C CA . ALA A 1 97 ? -13.397 -1.702 14.907 1.00 96.31 97 ALA A CA 1
ATOM 755 C C . ALA A 1 97 ? -14.336 -0.502 15.150 1.00 96.31 97 ALA A C 1
ATOM 757 O O . ALA A 1 97 ? -15.263 -0.588 15.946 1.00 96.31 97 ALA A O 1
ATOM 758 N N . ILE A 1 98 ? -14.111 0.604 14.436 1.00 94.50 98 ILE A N 1
ATOM 759 C CA . ILE A 1 98 ? -14.975 1.783 14.431 1.00 94.50 98 ILE A CA 1
ATOM 760 C C . ILE A 1 98 ? -15.010 2.397 13.027 1.00 94.50 98 ILE A C 1
ATOM 762 O O . ILE A 1 98 ? -13.996 2.425 12.323 1.00 94.50 98 ILE A O 1
ATOM 766 N N . ALA A 1 99 ? -16.177 2.889 12.615 1.00 91.38 99 ALA A N 1
ATOM 767 C CA . ALA A 1 99 ? -16.404 3.506 11.309 1.00 91.38 99 ALA A CA 1
ATOM 768 C C . ALA A 1 99 ? -16.092 5.016 11.320 1.00 91.38 99 ALA A C 1
ATOM 770 O O . ALA A 1 99 ? -16.923 5.830 10.930 1.00 91.38 99 ALA A O 1
ATOM 771 N N . THR A 1 100 ? -14.898 5.389 11.785 1.00 91.88 100 THR A N 1
ATOM 772 C CA . THR A 1 100 ? -14.412 6.780 11.789 1.00 91.88 100 THR A CA 1
ATOM 773 C C . THR A 1 100 ? -12.942 6.825 11.387 1.00 91.88 100 THR A C 1
ATOM 775 O O . THR A 1 100 ? -12.218 5.837 11.543 1.00 91.88 100 THR A O 1
ATOM 778 N N . GLU A 1 101 ? -12.495 7.956 10.851 1.00 91.69 101 GLU A N 1
ATOM 779 C CA . GLU A 1 101 ? -11.087 8.159 10.521 1.00 91.69 101 GLU A CA 1
ATOM 780 C C . GLU A 1 101 ? -10.257 8.329 11.793 1.00 91.69 101 GLU A C 1
ATOM 782 O O . G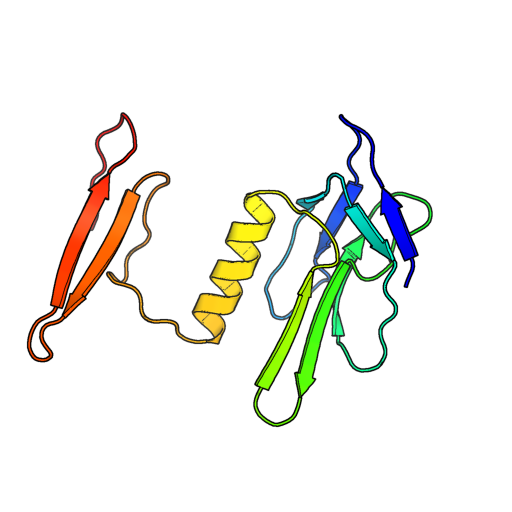LU A 1 101 ? -10.632 9.052 12.715 1.00 91.69 101 GLU A O 1
ATOM 787 N N . LEU A 1 102 ? -9.123 7.631 11.851 1.00 94.38 102 LEU A N 1
ATOM 788 C CA . LEU A 1 102 ? -8.249 7.653 13.017 1.00 94.38 102 LEU A CA 1
ATOM 789 C C . LEU A 1 102 ? -7.029 8.531 12.725 1.00 94.38 102 LEU A C 1
ATOM 791 O O . LEU A 1 102 ? -6.364 8.327 11.704 1.00 94.38 102 LEU A O 1
ATOM 795 N N . PRO A 1 103 ? -6.698 9.492 13.603 1.00 94.81 103 PRO A N 1
ATOM 796 C CA . PRO A 1 103 ? -5.493 10.284 13.447 1.00 94.81 103 PRO A CA 1
ATOM 797 C C . PRO A 1 103 ? -4.242 9.404 13.625 1.00 94.81 103 PRO A C 1
ATOM 799 O O . PRO A 1 103 ? -4.292 8.361 14.287 1.00 94.81 103 PRO A O 1
ATOM 802 N N . PRO A 1 104 ? -3.089 9.810 13.062 1.00 93.69 104 PRO A N 1
ATOM 803 C CA . PRO A 1 104 ? -1.838 9.079 13.226 1.00 93.69 104 PRO A CA 1
ATOM 804 C C . PRO A 1 104 ? -1.499 8.815 14.698 1.00 93.69 104 PRO A C 1
ATOM 806 O O . PRO A 1 104 ? -1.538 9.720 15.526 1.00 93.69 104 PRO A O 1
ATOM 809 N N . GLY A 1 105 ? -1.132 7.570 15.011 1.00 95.75 105 GLY A N 1
ATOM 810 C CA . GLY A 1 105 ? -0.823 7.140 16.378 1.00 95.75 105 GLY A CA 1
ATOM 811 C C . GLY A 1 105 ? -2.039 6.682 17.189 1.00 95.75 105 GLY A C 1
ATOM 812 O O . GLY A 1 105 ? -1.850 6.087 18.247 1.00 95.75 105 GLY A O 1
ATOM 813 N N . VAL A 1 106 ? -3.267 6.881 16.696 1.00 97.31 106 VAL A N 1
ATOM 814 C CA . VAL A 1 106 ? -4.479 6.330 17.313 1.00 97.31 106 VAL A CA 1
ATOM 815 C C . VAL A 1 106 ? -4.894 5.041 16.609 1.00 97.31 106 VAL A C 1
ATOM 817 O O . VAL A 1 106 ? -4.996 4.985 15.385 1.00 97.31 106 VAL A O 1
ATOM 820 N N . VAL A 1 107 ? -5.145 3.992 17.392 1.00 97.31 107 VAL A N 1
ATOM 821 C CA . VAL A 1 107 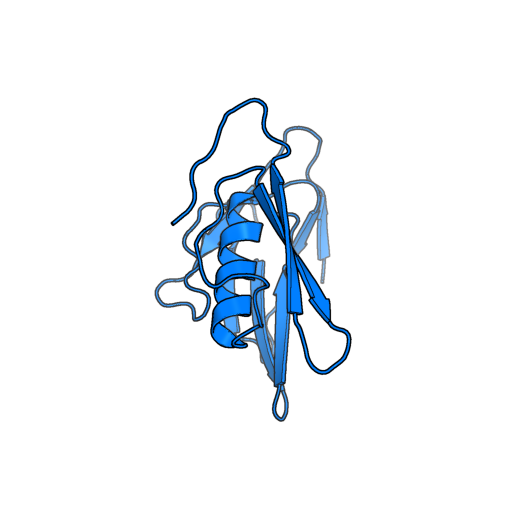? -5.522 2.659 16.907 1.00 97.31 107 VAL A CA 1
ATOM 822 C C . VAL A 1 107 ? -6.805 2.207 17.597 1.00 97.31 107 VAL A C 1
ATOM 824 O O . VAL A 1 107 ? -6.924 2.287 18.819 1.00 97.31 107 VAL A O 1
ATOM 827 N N . ALA A 1 108 ? -7.751 1.690 16.812 1.00 97.44 108 ALA A N 1
ATOM 828 C CA . ALA A 1 108 ? -8.959 1.044 17.308 1.00 97.44 108 ALA A CA 1
ATOM 829 C C . ALA A 1 108 ? -8.868 -0.468 17.084 1.00 97.44 108 ALA A C 1
ATOM 831 O O . ALA A 1 108 ? -8.624 -0.920 15.966 1.00 97.44 108 ALA A O 1
ATOM 832 N N . THR A 1 109 ? -9.100 -1.250 18.132 1.00 98.00 109 THR A N 1
ATOM 833 C CA . THR A 1 109 ? -9.216 -2.713 18.039 1.00 98.00 109 THR A CA 1
ATOM 834 C C . THR A 1 109 ? -10.521 -3.171 18.673 1.00 98.00 109 THR A C 1
ATOM 836 O O . THR A 1 109 ? -11.086 -2.460 19.502 1.00 98.00 109 THR A O 1
ATOM 839 N N . ALA A 1 110 ? -11.018 -4.338 18.268 1.00 97.38 110 ALA A N 1
ATOM 840 C CA . ALA A 1 110 ? -12.259 -4.899 18.783 1.00 97.38 110 ALA A CA 1
ATOM 841 C C . ALA A 1 110 ? -12.045 -6.342 19.235 1.00 97.38 110 ALA A C 1
ATOM 843 O O . ALA A 1 110 ? -11.363 -7.119 18.565 1.00 97.38 110 ALA A O 1
ATOM 844 N N . ARG A 1 111 ? -12.664 -6.710 20.355 1.00 97.94 111 ARG A N 1
ATOM 845 C CA . ARG A 1 111 ? -12.882 -8.108 20.745 1.00 97.94 111 ARG A CA 1
ATOM 846 C C . ARG A 1 111 ? -14.380 -8.358 20.818 1.00 97.94 111 ARG A C 1
ATOM 848 O O . ARG A 1 111 ? -15.129 -7.443 21.142 1.00 97.94 111 ARG A O 1
ATOM 855 N N . THR A 1 112 ? -14.811 -9.580 20.538 1.00 97.44 112 THR A N 1
ATOM 856 C CA . THR A 1 112 ? -16.218 -9.976 20.654 1.00 97.44 112 THR A CA 1
ATOM 857 C C . THR A 1 112 ? -16.342 -11.270 21.441 1.00 97.44 112 THR A C 1
ATOM 859 O O . THR A 1 112 ? -15.449 -12.118 21.380 1.00 97.44 112 THR A O 1
ATOM 862 N N . ASP A 1 113 ? -17.426 -11.388 22.201 1.00 97.69 113 ASP A N 1
ATOM 863 C CA . ASP A 1 113 ? -17.870 -12.632 22.838 1.00 97.69 113 ASP A CA 1
ATOM 864 C C . ASP A 1 113 ? -18.925 -13.384 21.996 1.00 97.69 113 ASP A C 1
ATOM 866 O O . ASP A 1 113 ? -19.322 -14.482 22.369 1.00 97.69 113 ASP A O 1
ATOM 870 N N . GLY A 1 114 ? -19.332 -12.828 20.846 1.00 96.94 114 GLY A N 1
ATOM 871 C CA . GLY A 1 114 ? -20.405 -13.331 19.983 1.00 96.94 114 GLY A CA 1
ATOM 872 C C . GLY A 1 114 ? -21.678 -12.478 20.026 1.00 96.94 114 GLY A C 1
ATOM 873 O O . GLY A 1 114 ? -22.346 -12.364 19.001 1.00 96.94 114 GLY A O 1
ATOM 874 N N . ASP A 1 115 ? -21.954 -11.819 21.155 1.00 97.31 115 ASP A N 1
ATOM 875 C CA . ASP A 1 115 ? -23.159 -11.003 21.375 1.00 97.31 115 ASP A CA 1
ATOM 876 C C . ASP A 1 115 ? -22.834 -9.502 21.431 1.00 97.31 115 ASP A C 1
ATOM 878 O O . ASP A 1 115 ? -23.583 -8.662 20.931 1.00 97.31 115 ASP A O 1
ATOM 882 N N . ASN A 1 116 ? -21.686 -9.159 22.015 1.00 96.81 116 ASN A N 1
ATOM 883 C CA . ASN A 1 116 ? -21.205 -7.801 22.219 1.00 96.81 116 ASN A CA 1
ATOM 884 C C . ASN A 1 116 ? -19.849 -7.586 21.538 1.00 96.81 116 ASN A C 1
ATOM 886 O O . ASN A 1 116 ? -19.030 -8.499 21.386 1.00 96.81 116 ASN A O 1
ATOM 890 N N . ALA A 1 117 ? -19.584 -6.335 21.163 1.00 96.44 117 ALA A N 1
ATOM 891 C CA . ALA A 1 117 ? -18.279 -5.886 20.698 1.00 96.44 117 ALA A CA 1
ATOM 892 C C . ALA A 1 117 ? -17.678 -4.900 21.706 1.00 96.44 117 ALA A C 1
ATOM 894 O O . ALA A 1 117 ? -18.294 -3.900 22.071 1.00 96.44 117 ALA A O 1
ATOM 895 N N . PHE A 1 118 ? -16.447 -5.170 22.126 1.00 97.50 118 PHE A N 1
ATOM 896 C CA . PHE A 1 118 ? -15.676 -4.342 23.044 1.00 97.50 118 PHE A CA 1
ATOM 897 C C . PHE A 1 118 ? -14.596 -3.613 22.250 1.00 97.50 118 PHE A C 1
ATOM 899 O O . PHE A 1 118 ? -13.660 -4.247 21.751 1.00 97.50 118 PHE A O 1
ATOM 906 N N . ILE A 1 119 ? -14.741 -2.294 22.113 1.00 97.44 119 ILE A N 1
ATOM 907 C CA . ILE A 1 119 ? -13.827 -1.450 21.337 1.00 97.44 119 ILE A CA 1
ATOM 908 C C . ILE A 1 119 ? -12.774 -0.831 22.256 1.00 97.44 119 ILE A C 1
ATOM 910 O O . ILE A 1 119 ? -13.100 -0.165 23.236 1.00 97.44 119 ILE A O 1
ATOM 914 N N . PHE A 1 120 ? -11.506 -1.012 21.900 1.00 97.75 120 PHE A N 1
ATOM 915 C CA . PHE A 1 120 ? -10.358 -0.423 22.581 1.00 97.75 120 PHE A CA 1
ATOM 916 C C . PHE A 1 120 ? -9.762 0.666 21.693 1.00 97.75 120 PHE A C 1
ATOM 918 O O . PHE A 1 120 ? -9.137 0.368 20.669 1.00 97.75 120 PHE A O 1
ATOM 925 N N . LEU A 1 121 ? -9.961 1.923 22.093 1.00 97.25 121 LEU A N 1
ATOM 926 C CA . LEU A 1 121 ? -9.326 3.089 21.486 1.00 97.25 121 LEU A CA 1
ATOM 927 C C . LEU A 1 121 ? -8.034 3.409 22.234 1.00 97.25 121 LEU A C 1
ATOM 929 O O . LEU A 1 121 ? -8.047 3.649 23.439 1.00 97.25 121 LEU A O 1
ATOM 933 N N . GLN A 1 122 ? -6.919 3.389 21.511 1.00 97.69 122 GLN A N 1
ATOM 934 C CA . GLN A 1 122 ? -5.581 3.514 22.078 1.00 97.69 122 GLN A CA 1
ATOM 935 C C . GLN A 1 122 ? -4.847 4.650 21.381 1.00 97.69 122 GLN A C 1
ATOM 937 O O . GLN A 1 122 ? -4.664 4.618 20.165 1.00 97.69 122 GLN A O 1
ATOM 942 N N . ASN A 1 123 ? -4.435 5.653 22.152 1.00 97.94 123 ASN A N 1
ATOM 943 C CA . ASN A 1 123 ? -3.638 6.767 21.665 1.00 97.94 123 ASN A CA 1
ATOM 944 C C . ASN A 1 123 ? -2.168 6.562 22.049 1.00 97.94 123 ASN A C 1
ATOM 946 O O . ASN A 1 123 ? -1.822 6.650 23.224 1.00 97.94 123 ASN A O 1
ATOM 950 N N . TYR A 1 124 ? -1.319 6.298 21.056 1.00 97.69 124 TYR A N 1
ATOM 951 C CA . TYR A 1 124 ? 0.134 6.166 21.213 1.00 97.69 124 TYR A CA 1
ATOM 952 C C . TYR A 1 124 ? 0.894 7.441 20.830 1.00 97.69 124 TYR A C 1
ATOM 954 O O . TYR A 1 124 ? 2.120 7.426 20.725 1.00 97.69 124 TYR A O 1
ATOM 962 N N . SER A 1 125 ? 0.187 8.542 20.580 1.00 96.69 125 SER A N 1
ATOM 963 C CA . SER A 1 125 ? 0.803 9.840 20.342 1.00 96.69 125 SER A CA 1
ATOM 964 C C . SER A 1 125 ? 1.043 10.581 21.665 1.00 96.69 125 SER A C 1
ATOM 966 O O . SER A 1 125 ? 0.475 10.255 22.706 1.00 96.69 125 SER A O 1
ATOM 968 N N . ALA A 1 126 ? 1.889 11.612 21.624 1.00 96.88 126 ALA A N 1
ATOM 969 C CA . ALA A 1 126 ? 2.104 12.518 22.754 1.00 96.88 126 ALA A CA 1
ATOM 970 C C . ALA A 1 126 ? 1.044 13.639 22.838 1.00 96.88 126 ALA A C 1
ATOM 972 O O . ALA A 1 126 ? 1.185 14.560 23.641 1.00 96.88 126 ALA A O 1
ATOM 973 N N . GLN A 1 127 ? 0.021 13.614 21.978 1.00 96.19 127 GLN A N 1
ATOM 974 C CA . GLN A 1 127 ? -0.985 14.666 21.851 1.00 96.19 127 GLN A CA 1
ATOM 975 C C . GLN A 1 127 ? -2.366 14.140 22.230 1.00 96.19 127 GLN A C 1
ATOM 977 O O . GLN A 1 127 ? -2.703 12.987 21.972 1.00 96.19 127 GLN A O 1
ATOM 982 N N . ASN A 1 128 ? -3.199 15.007 22.802 1.00 96.62 128 ASN A N 1
ATOM 983 C CA . ASN A 1 128 ? -4.606 14.681 23.002 1.00 96.62 128 ASN A CA 1
ATOM 984 C C . ASN A 1 128 ? -5.333 14.671 21.652 1.00 96.62 128 ASN A C 1
ATOM 986 O O . ASN A 1 128 ? -5.166 15.585 20.844 1.00 96.62 128 ASN A O 1
ATOM 990 N N . HIS A 1 129 ? -6.178 13.664 21.440 1.00 96.19 129 HIS A N 1
ATOM 991 C CA . HIS A 1 129 ? -7.037 13.555 20.266 1.00 96.19 129 HIS A CA 1
ATOM 992 C C . HIS A 1 129 ? -8.497 13.436 20.689 1.00 96.19 129 HIS A C 1
ATOM 994 O O . HIS A 1 129 ? -8.824 12.715 21.630 1.00 96.19 129 HIS A O 1
ATOM 1000 N N . THR A 1 130 ? -9.367 14.112 19.945 1.00 94.12 130 THR A N 1
ATOM 1001 C CA . THR A 1 130 ? -10.819 13.986 20.062 1.00 94.12 130 THR A CA 1
ATOM 1002 C C . THR A 1 130 ? -11.328 13.292 18.809 1.00 94.12 130 THR A C 1
ATOM 1004 O O . THR A 1 130 ? -10.992 13.709 17.702 1.00 94.12 130 THR A O 1
ATOM 1007 N N . LEU A 1 131 ? -12.117 12.234 18.989 1.00 90.06 131 LEU A N 1
ATOM 1008 C CA . LEU A 1 131 ? -12.792 11.513 17.912 1.00 90.06 131 LEU A CA 1
ATOM 1009 C C . LEU A 1 131 ? -14.296 11.764 18.008 1.00 90.06 131 LEU A C 1
ATOM 1011 O O . LEU A 1 131 ? -14.829 11.880 19.114 1.00 90.06 131 LEU A O 1
ATOM 1015 N N . THR A 1 132 ? -14.950 11.836 16.852 1.00 83.81 132 THR A N 1
ATOM 1016 C CA . THR A 1 132 ? -16.408 11.921 16.704 1.00 83.81 132 THR A CA 1
ATOM 1017 C C . THR A 1 132 ? -16.934 10.688 15.998 1.00 83.81 132 THR A C 1
ATOM 1019 O O . THR A 1 132 ? -16.250 10.235 15.044 1.00 83.81 132 THR A O 1
#

pLDDT: mean 96.08, std 2.89, range [73.56, 98.44]

Secondary structure (DSSP, 8-state):
-EEEEPPTT--EEEEEPTT-TT-----EEEEEEEEE---SS-EEEEEE-SSTTTTSEEEEEEEETTEEEEEE-EEE-HHHHHHHHHHHHHHTT---SSSSPPPTTEEEEEEE-SS-EEEEEEE-SSS-----

Radius of gyration: 18.21 Å; chains: 1; bounding box: 46×32×42 Å